Protein AF-A0AAW9E9W3-F1 (afdb_monomer_lite)

Foldseek 3Di:
DDCVPQVCLLVLCQVVLLVLVCVVVVPDDTDDDPDPDQDDDDPDDPVVRVVSSVSSVVCVVCCVVRSDDD

Radius of gyration: 12.1 Å; chains: 1; bounding box: 28×21×30 Å

Secondary structure (DSSP, 8-state):
---TT-TTHHHHHHHHHHHHHHHH-TT--------SS------S-HHHHHHHHHHHHHHHHTHHHHS---

Structure (mmCIF, N/CA/C/O backbone):
data_AF-A0AAW9E9W3-F1
#
_entry.id   AF-A0AAW9E9W3-F1
#
loop_
_atom_site.group_PDB
_atom_site.id
_atom_site.type_symbol
_atom_site.label_atom_id
_atom_site.label_alt_id
_atom_site.label_comp_id
_atom_site.label_asym_id
_atom_site.label_entity_id
_atom_site.label_seq_id
_atom_site.pdbx_PDB_ins_code
_atom_site.Cartn_x
_atom_site.Cartn_y
_atom_site.Cartn_z
_atom_site.occupancy
_atom_site.B_iso_or_equiv
_atom_site.auth_seq_id
_atom_site.auth_comp_id
_atom_site.auth_asym_id
_atom_site.auth_atom_id
_atom_site.pdbx_PDB_model_num
ATOM 1 N N . ARG A 1 1 ? 9.769 10.337 -4.655 1.00 60.22 1 ARG A N 1
ATOM 2 C CA . ARG A 1 1 ? 10.684 9.653 -5.607 1.00 60.22 1 ARG A CA 1
ATOM 3 C C . ARG A 1 1 ? 9.997 9.654 -6.967 1.00 60.22 1 ARG A C 1
ATOM 5 O O . ARG A 1 1 ? 8.815 9.343 -6.994 1.00 60.22 1 ARG A O 1
ATOM 12 N N . ASN A 1 2 ? 10.667 10.070 -8.047 1.00 63.66 2 ASN A N 1
ATOM 13 C CA . ASN A 1 2 ? 10.057 10.009 -9.377 1.00 63.66 2 ASN A CA 1
ATOM 14 C C . ASN A 1 2 ? 10.101 8.551 -9.864 1.00 63.66 2 ASN A C 1
ATOM 16 O O . ASN A 1 2 ? 11.185 7.980 -9.928 1.00 63.66 2 ASN A O 1
ATOM 20 N N . VAL A 1 3 ? 8.938 7.947 -10.114 1.00 67.75 3 VAL A N 1
ATOM 21 C CA . VAL A 1 3 ? 8.802 6.558 -10.607 1.00 67.75 3 VAL A CA 1
ATOM 22 C C . VAL A 1 3 ? 8.444 6.509 -12.096 1.00 67.75 3 VAL A C 1
ATOM 24 O O . VAL A 1 3 ? 8.256 5.431 -12.657 1.00 67.75 3 VAL A O 1
ATOM 27 N N . ASP A 1 4 ? 8.349 7.682 -12.726 1.00 63.50 4 ASP A N 1
ATOM 28 C CA . ASP A 1 4 ? 8.023 7.883 -14.134 1.00 63.50 4 ASP A CA 1
ATOM 29 C C . ASP A 1 4 ? 9.193 7.375 -14.996 1.00 63.50 4 ASP A C 1
ATOM 31 O O . ASP A 1 4 ? 10.203 8.056 -15.175 1.00 63.50 4 ASP A O 1
ATOM 35 N N . GLY A 1 5 ? 9.116 6.109 -15.412 1.00 65.75 5 GLY A N 1
ATOM 36 C CA . GLY A 1 5 ? 10.176 5.405 -16.146 1.00 65.75 5 GLY A CA 1
ATOM 37 C C . GLY A 1 5 ? 10.437 3.971 -15.676 1.00 65.75 5 GLY A C 1
ATOM 38 O O . GLY A 1 5 ? 11.064 3.202 -16.399 1.00 65.75 5 GLY A O 1
ATOM 39 N N . LEU A 1 6 ? 9.925 3.580 -14.505 1.00 73.31 6 LEU A N 1
ATOM 40 C CA . LEU A 1 6 ? 10.001 2.198 -14.033 1.00 73.31 6 LEU A CA 1
ATOM 41 C C . LEU A 1 6 ? 8.831 1.380 -14.597 1.00 73.31 6 LEU A C 1
ATOM 43 O O . LEU A 1 6 ? 7.668 1.592 -14.241 1.00 73.31 6 LEU A O 1
ATOM 47 N N . VAL A 1 7 ? 9.142 0.429 -15.481 1.00 77.50 7 VAL A N 1
ATOM 48 C CA . VAL A 1 7 ? 8.156 -0.508 -16.037 1.00 77.50 7 VAL A CA 1
ATOM 49 C C . VAL A 1 7 ? 7.544 -1.320 -14.894 1.00 77.50 7 VAL A C 1
ATOM 51 O O . VAL A 1 7 ? 8.261 -1.924 -14.105 1.00 77.50 7 VAL A O 1
ATOM 54 N N . GLY A 1 8 ? 6.215 -1.312 -14.775 1.00 80.69 8 GLY A N 1
ATOM 55 C CA . GLY A 1 8 ? 5.510 -2.062 -13.730 1.00 80.69 8 GLY A CA 1
ATOM 56 C C . GLY A 1 8 ? 5.564 -1.447 -12.323 1.00 80.69 8 GLY A C 1
ATOM 57 O O . GLY A 1 8 ? 5.062 -2.050 -11.374 1.00 80.69 8 GLY A O 1
ATOM 58 N N . ALA A 1 9 ? 6.133 -0.245 -12.146 1.00 81.81 9 ALA A N 1
ATOM 59 C CA . ALA A 1 9 ? 6.211 0.380 -10.820 1.00 81.81 9 ALA A CA 1
ATOM 60 C C . ALA A 1 9 ? 4.840 0.600 -10.184 1.00 81.81 9 ALA A C 1
ATOM 62 O O . ALA A 1 9 ? 4.703 0.499 -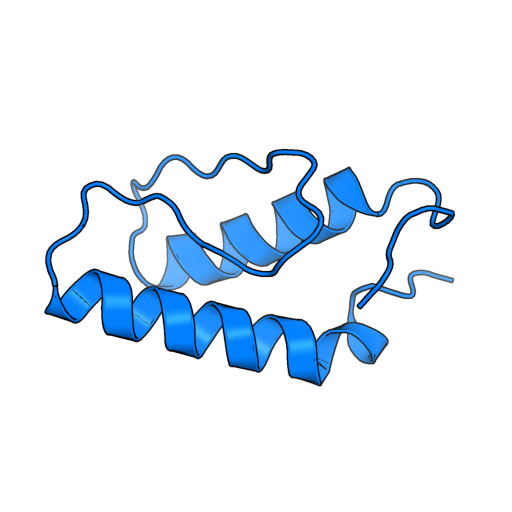8.968 1.00 81.81 9 ALA A O 1
ATOM 63 N N . ARG A 1 10 ? 3.808 0.871 -10.986 1.00 82.88 10 ARG A N 1
ATOM 64 C CA . ARG A 1 10 ? 2.447 1.042 -10.476 1.00 82.88 10 ARG A CA 1
ATOM 65 C C . ARG A 1 10 ? 1.949 -0.227 -9.784 1.00 82.88 10 ARG A C 1
ATOM 67 O O . ARG A 1 10 ? 1.365 -0.139 -8.706 1.00 82.88 10 ARG A O 1
ATOM 74 N N . GLU A 1 11 ? 2.164 -1.381 -10.400 1.00 86.50 11 GLU A N 1
ATOM 75 C CA . GLU A 1 11 ? 1.741 -2.687 -9.901 1.00 86.50 11 GLU A CA 1
ATOM 76 C C . GLU A 1 11 ? 2.524 -3.063 -8.641 1.00 86.50 11 GLU A C 1
ATOM 78 O O . GLU A 1 11 ? 1.928 -3.514 -7.664 1.00 86.50 11 GLU A O 1
ATOM 83 N N . ILE A 1 12 ? 3.832 -2.792 -8.630 1.00 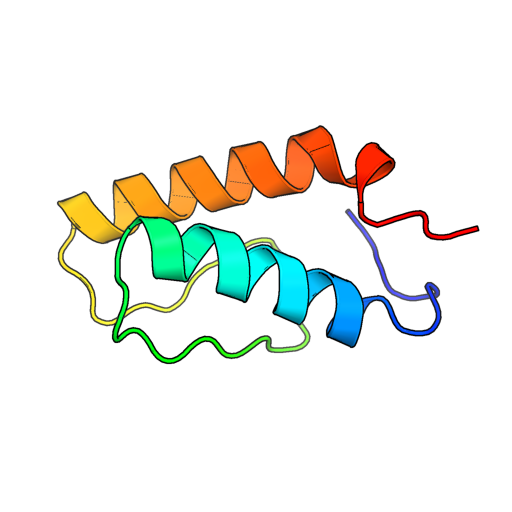87.31 12 ILE A N 1
ATOM 84 C CA . ILE A 1 12 ? 4.705 -3.033 -7.475 1.00 87.31 12 ILE A CA 1
ATOM 85 C C . ILE A 1 12 ? 4.284 -2.159 -6.282 1.00 87.31 12 ILE A C 1
ATOM 87 O O . ILE A 1 12 ? 4.086 -2.667 -5.179 1.00 87.31 12 ILE A O 1
ATOM 91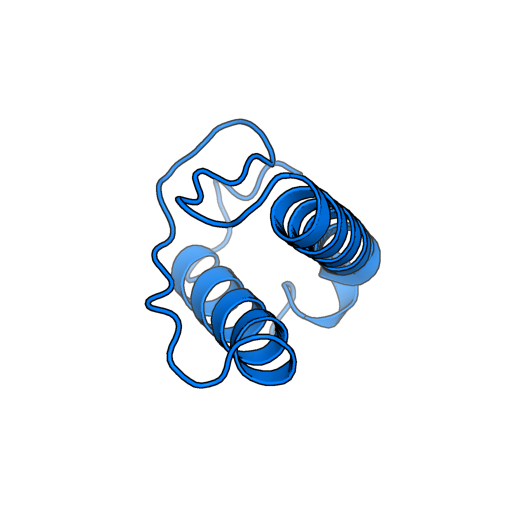 N N . ILE A 1 13 ? 4.070 -0.857 -6.507 1.00 86.94 13 ILE A N 1
ATOM 92 C CA . ILE A 1 13 ? 3.602 0.078 -5.472 1.00 86.94 13 ILE A CA 1
ATOM 93 C C . ILE A 1 13 ? 2.228 -0.338 -4.952 1.00 86.94 13 ILE A C 1
ATOM 95 O O . ILE A 1 13 ? 1.997 -0.307 -3.746 1.00 86.94 13 ILE A O 1
ATOM 99 N N . LEU A 1 14 ? 1.308 -0.732 -5.837 1.00 89.44 14 LEU A N 1
ATOM 100 C CA . LEU A 1 14 ? -0.015 -1.188 -5.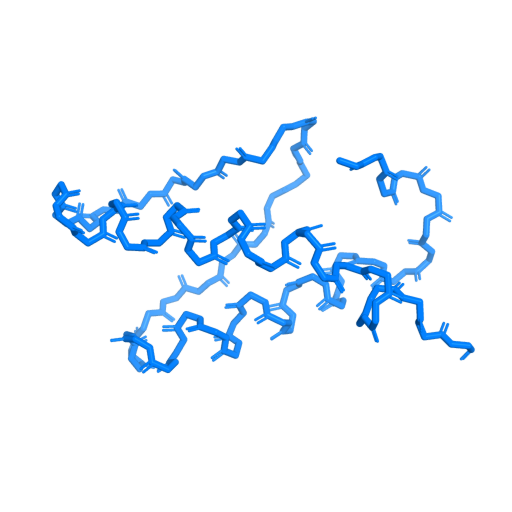425 1.00 89.44 14 LEU A CA 1
ATOM 101 C C . LEU A 1 14 ? 0.078 -2.440 -4.549 1.00 89.44 14 LEU A C 1
ATOM 103 O O . LEU A 1 14 ? -0.590 -2.491 -3.519 1.00 89.44 14 LEU A O 1
ATOM 107 N N . ALA A 1 15 ? 0.895 -3.423 -4.929 1.00 90.50 15 ALA A N 1
ATOM 108 C CA . ALA A 1 15 ? 1.064 -4.654 -4.165 1.00 90.50 15 ALA A CA 1
ATOM 109 C C . ALA A 1 15 ? 1.637 -4.384 -2.764 1.00 90.50 15 ALA A C 1
ATOM 111 O O . ALA A 1 15 ? 1.083 -4.864 -1.772 1.00 90.50 15 ALA A O 1
ATOM 112 N N . GLU A 1 16 ? 2.689 -3.568 -2.669 1.00 90.88 16 GLU A N 1
ATOM 113 C CA . GLU A 1 16 ? 3.325 -3.250 -1.387 1.00 90.88 16 GLU A CA 1
ATOM 114 C C . GLU A 1 16 ? 2.417 -2.393 -0.493 1.00 90.88 16 GLU A C 1
ATOM 116 O O . GLU A 1 16 ? 2.247 -2.694 0.692 1.00 90.88 16 GLU A O 1
ATOM 121 N N . LEU A 1 17 ? 1.751 -1.381 -1.061 1.00 90.25 17 LEU A N 1
ATOM 122 C CA . LEU A 1 17 ? 0.796 -0.556 -0.321 1.00 90.25 17 LEU A CA 1
ATOM 123 C C . LEU A 1 17 ? -0.380 -1.398 0.188 1.00 90.25 17 LEU A C 1
ATOM 125 O O . LEU A 1 17 ? -0.777 -1.257 1.341 1.00 90.25 17 LEU A O 1
ATOM 129 N N . THR A 1 18 ? -0.907 -2.305 -0.641 1.00 91.62 18 THR A N 1
ATOM 130 C CA . THR A 1 18 ? -2.001 -3.211 -0.254 1.00 91.62 18 THR A CA 1
ATOM 131 C C . THR A 1 18 ? -1.586 -4.091 0.918 1.00 91.62 18 THR A C 1
ATOM 133 O O . THR A 1 18 ? -2.280 -4.135 1.930 1.00 91.62 18 THR A O 1
ATOM 136 N N . LYS A 1 19 ? -0.407 -4.716 0.831 1.00 91.88 19 LYS A N 1
ATOM 137 C CA . LYS A 1 19 ? 0.140 -5.567 1.892 1.00 91.88 19 LYS A CA 1
ATOM 138 C C . LYS A 1 19 ? 0.247 -4.828 3.228 1.00 91.88 19 LYS A C 1
ATOM 140 O O . LYS A 1 19 ? -0.206 -5.350 4.244 1.00 91.88 19 LYS A O 1
ATOM 145 N N . ARG A 1 20 ? 0.827 -3.623 3.243 1.00 91.62 20 ARG A N 1
ATOM 146 C CA . ARG A 1 20 ? 1.021 -2.848 4.483 1.00 91.62 20 ARG A CA 1
ATOM 147 C C . ARG A 1 20 ? -0.282 -2.278 5.032 1.00 91.62 20 ARG A C 1
ATOM 149 O O . ARG A 1 20 ? -0.484 -2.286 6.242 1.00 91.62 20 ARG A O 1
ATOM 156 N N . VAL A 1 21 ? -1.185 -1.816 4.166 1.00 91.81 21 VAL A N 1
ATOM 157 C CA . VAL A 1 21 ? -2.498 -1.324 4.601 1.00 91.81 21 VAL A CA 1
ATOM 158 C C . VAL A 1 21 ? -3.317 -2.458 5.208 1.00 91.81 21 VAL A C 1
ATOM 160 O O . VAL A 1 21 ? -3.851 -2.270 6.294 1.00 91.81 21 VAL A O 1
ATOM 163 N N . HIS A 1 22 ? -3.362 -3.642 4.591 1.00 93.69 22 HIS A N 1
ATOM 164 C CA . HIS A 1 22 ? -4.122 -4.788 5.112 1.00 93.69 22 HIS A CA 1
ATOM 165 C C . HIS A 1 22 ? -3.585 -5.345 6.432 1.00 93.69 22 HIS A C 1
ATOM 167 O O . HIS A 1 22 ? -4.353 -5.912 7.203 1.00 93.69 22 HIS A O 1
ATOM 173 N N . GLN A 1 23 ? -2.304 -5.131 6.750 1.00 91.69 23 GLN A N 1
ATOM 174 C CA . GLN A 1 23 ? -1.773 -5.437 8.084 1.00 91.69 23 GLN A CA 1
ATOM 175 C C . GLN A 1 23 ? -2.383 -4.563 9.191 1.00 91.69 23 GLN A C 1
ATOM 177 O O . GLN A 1 23 ? -2.430 -4.992 10.342 1.00 91.69 23 GLN A O 1
ATOM 182 N N . ILE A 1 24 ? -2.842 -3.353 8.858 1.00 89.62 24 ILE A N 1
ATOM 183 C CA . ILE A 1 24 ? -3.450 -2.406 9.807 1.00 89.62 24 ILE A CA 1
ATOM 184 C C . ILE A 1 24 ? -4.984 -2.442 9.701 1.00 89.62 24 ILE A C 1
ATOM 186 O O . ILE A 1 24 ? -5.681 -2.394 10.713 1.00 89.62 24 ILE A O 1
ATOM 190 N N . PHE A 1 25 ? -5.504 -2.546 8.478 1.00 89.00 25 PHE A N 1
ATOM 191 C CA . PHE A 1 25 ? -6.918 -2.506 8.117 1.00 89.00 25 PHE A CA 1
ATOM 192 C C . PHE A 1 25 ? -7.224 -3.632 7.114 1.00 89.00 25 PHE A C 1
ATOM 194 O O . PHE A 1 25 ? -7.174 -3.396 5.904 1.00 89.00 25 PHE A O 1
ATOM 201 N N . PRO A 1 26 ? -7.529 -4.855 7.586 1.00 89.94 26 PRO A N 1
ATOM 202 C CA . PRO A 1 26 ? -7.693 -6.039 6.733 1.00 89.94 26 PRO A CA 1
ATOM 203 C C . PRO A 1 26 ? -8.737 -5.879 5.623 1.00 89.94 26 PRO A C 1
ATOM 205 O O . PRO A 1 26 ? -8.568 -6.420 4.536 1.00 89.94 26 PRO A O 1
ATOM 208 N N . ASP A 1 27 ? -9.783 -5.094 5.885 1.00 90.00 27 ASP A N 1
ATOM 209 C CA . ASP A 1 27 ? -10.926 -4.916 4.984 1.00 90.00 27 ASP A CA 1
ATOM 210 C C . ASP A 1 27 ? -10.827 -3.652 4.107 1.00 90.00 27 ASP A C 1
ATOM 212 O O . ASP A 1 27 ? -11.786 -3.284 3.429 1.00 90.00 27 ASP A O 1
ATOM 216 N N . ALA A 1 28 ? -9.694 -2.941 4.126 1.00 88.38 28 ALA A N 1
ATOM 217 C CA . ALA A 1 28 ? -9.547 -1.690 3.385 1.00 88.38 28 ALA A CA 1
ATOM 218 C C . ALA A 1 28 ? -9.415 -1.913 1.868 1.00 88.38 28 ALA A C 1
ATOM 220 O O . ALA A 1 28 ? -8.635 -2.746 1.404 1.00 88.38 28 ALA A O 1
ATOM 221 N N . GLU A 1 29 ? -10.107 -1.101 1.067 1.00 87.44 29 GLU A N 1
ATOM 222 C CA . GLU A 1 29 ? -9.875 -1.040 -0.378 1.00 87.44 29 GLU A CA 1
ATOM 223 C C . GLU A 1 29 ? -8.702 -0.094 -0.683 1.00 87.44 29 GLU A C 1
ATOM 225 O O . GLU A 1 29 ? -8.730 1.089 -0.341 1.00 87.44 29 GLU A O 1
ATOM 230 N N . VAL A 1 30 ? -7.669 -0.600 -1.362 1.00 88.06 30 VAL A N 1
ATOM 231 C CA . VAL A 1 30 ? -6.460 0.169 -1.693 1.00 88.06 30 VAL A CA 1
ATOM 232 C C . VAL A 1 30 ? -6.414 0.466 -3.185 1.00 88.06 30 VAL A C 1
ATOM 234 O O . VAL A 1 30 ? -6.504 -0.430 -4.024 1.00 88.06 30 VAL A O 1
ATOM 237 N N . ARG A 1 31 ? -6.251 1.746 -3.539 1.00 82.69 31 ARG A N 1
ATOM 238 C CA . ARG A 1 31 ? -6.168 2.199 -4.935 1.00 82.69 31 ARG A CA 1
ATOM 239 C C . ARG A 1 31 ? -5.015 3.178 -5.098 1.00 82.69 31 ARG A C 1
ATOM 241 O O . ARG A 1 31 ? -4.905 4.143 -4.349 1.00 82.69 31 ARG A O 1
ATOM 248 N N . VAL A 1 32 ? -4.197 2.970 -6.128 1.00 78.94 32 VAL A N 1
ATOM 249 C CA . VAL A 1 32 ? -3.120 3.895 -6.508 1.00 78.94 32 VAL A CA 1
ATOM 250 C C . VAL A 1 32 ? -3.576 4.803 -7.649 1.00 78.94 32 VAL A C 1
ATOM 252 O O . VAL A 1 32 ? -4.105 4.333 -8.663 1.00 78.94 32 VAL A O 1
ATOM 255 N N . LYS A 1 33 ? -3.369 6.114 -7.491 1.00 74.25 33 LYS A N 1
ATOM 256 C CA . LYS A 1 33 ? -3.551 7.113 -8.553 1.00 74.25 33 LYS A CA 1
ATOM 257 C C . LYS A 1 33 ? -2.179 7.602 -9.024 1.00 74.25 33 LYS A C 1
ATOM 259 O O . LYS A 1 33 ? -1.286 7.718 -8.187 1.00 74.25 33 LYS A O 1
ATOM 264 N N . PRO A 1 34 ? -1.999 7.925 -10.318 1.00 65.12 34 PRO A N 1
ATOM 265 C CA . PRO A 1 34 ? -0.809 8.638 -10.767 1.00 65.12 34 PRO A CA 1
ATOM 266 C C . PRO A 1 34 ? -0.760 9.981 -10.033 1.00 65.12 34 PRO A C 1
ATOM 268 O O . PRO A 1 34 ? -1.652 10.811 -10.203 1.00 65.12 34 PRO A O 1
ATOM 271 N N . MET A 1 35 ? 0.221 10.177 -9.157 1.00 58.19 35 MET A N 1
ATOM 272 C CA . MET A 1 35 ? 0.376 11.416 -8.396 1.00 58.19 35 MET A CA 1
ATOM 273 C C . MET A 1 35 ? 1.847 11.818 -8.363 1.00 58.19 35 MET A C 1
ATOM 275 O O . MET A 1 35 ? 2.727 10.972 -8.243 1.00 58.19 35 MET A O 1
ATOM 279 N N . GLN A 1 36 ? 2.104 13.125 -8.459 1.00 57.91 36 GLN A N 1
ATOM 280 C CA . GLN A 1 36 ? 3.458 13.690 -8.398 1.00 57.91 36 GLN A CA 1
ATOM 281 C C . GLN A 1 36 ? 4.020 13.782 -6.968 1.00 57.91 36 GLN A C 1
ATOM 283 O O . GLN A 1 36 ? 5.207 14.046 -6.794 1.00 57.91 36 GLN A O 1
ATOM 288 N N . ALA A 1 37 ? 3.186 13.560 -5.947 1.00 65.12 37 ALA A N 1
ATOM 289 C CA . ALA A 1 37 ? 3.549 13.666 -4.538 1.00 65.12 37 ALA A CA 1
ATOM 290 C C . ALA A 1 37 ? 3.021 12.473 -3.726 1.00 65.12 37 ALA A C 1
ATOM 292 O O . ALA A 1 37 ? 1.964 11.921 -4.038 1.00 65.12 37 ALA A O 1
ATOM 293 N N . ASN A 1 38 ? 3.747 12.114 -2.662 1.00 66.75 38 ASN A N 1
ATOM 294 C CA . ASN A 1 38 ? 3.342 11.091 -1.699 1.00 66.75 38 ASN A CA 1
ATOM 295 C C . ASN A 1 38 ? 2.177 11.637 -0.861 1.00 66.75 38 ASN A C 1
ATOM 297 O O . ASN A 1 38 ? 2.384 12.475 0.013 1.00 66.75 38 ASN A O 1
ATOM 301 N N . GLY A 1 39 ? 0.951 11.201 -1.146 1.00 69.44 39 GLY A N 1
ATOM 302 C CA . GLY A 1 39 ? -0.228 11.641 -0.408 1.00 69.44 39 GLY A CA 1
ATOM 303 C C . GLY A 1 39 ? -1.320 10.584 -0.408 1.00 69.44 39 GLY A C 1
ATOM 304 O O . GLY A 1 39 ? -1.609 9.977 -1.439 1.00 69.44 39 GLY A O 1
ATOM 305 N N . LEU A 1 40 ? -1.934 10.377 0.755 1.00 76.75 40 LEU A N 1
ATOM 306 C CA . LEU A 1 40 ? -3.068 9.476 0.928 1.00 76.75 40 LEU A CA 1
ATOM 307 C C . LEU A 1 40 ? -4.369 10.269 1.012 1.00 76.75 40 LEU A C 1
ATOM 309 O O . LEU A 1 40 ? -4.505 11.190 1.818 1.00 76.75 40 LEU A O 1
ATOM 313 N N . ASN A 1 41 ? -5.346 9.861 0.206 1.00 80.25 41 ASN A N 1
ATOM 314 C CA . ASN A 1 41 ? -6.741 10.231 0.406 1.00 80.25 41 ASN A CA 1
ATOM 315 C C . ASN A 1 41 ? -7.423 9.060 1.118 1.00 80.25 41 ASN A C 1
ATOM 317 O O . ASN A 1 41 ? -7.541 7.990 0.525 1.00 80.25 41 ASN A O 1
ATOM 321 N N . SER A 1 42 ? -7.849 9.256 2.366 1.00 80.44 42 SER A N 1
ATOM 322 C CA . SER A 1 42 ? -8.577 8.252 3.150 1.00 80.44 42 SER A CA 1
ATOM 323 C C . SER A 1 42 ? -9.798 8.872 3.820 1.00 80.44 42 SER A C 1
ATOM 325 O O . SER A 1 42 ? -9.748 10.021 4.257 1.00 80.44 42 SER A O 1
ATOM 327 N N . ASP A 1 43 ? -10.853 8.085 3.970 1.00 83.81 43 ASP A N 1
ATOM 328 C CA . ASP A 1 43 ? -12.021 8.352 4.819 1.00 83.81 43 ASP A CA 1
ATOM 329 C C . ASP A 1 43 ? -11.784 7.990 6.303 1.00 83.81 43 ASP A C 1
ATOM 331 O O . ASP A 1 43 ? -12.642 8.224 7.153 1.00 83.81 43 ASP A O 1
ATOM 335 N N . ALA A 1 44 ? -10.601 7.457 6.621 1.00 84.69 44 ALA A N 1
ATOM 336 C CA . ALA A 1 44 ? -10.186 7.087 7.968 1.00 84.69 44 ALA A CA 1
ATOM 337 C C . ALA A 1 44 ? -10.150 8.271 8.959 1.00 84.69 44 ALA A C 1
ATOM 339 O O . ALA A 1 44 ? -9.971 9.437 8.590 1.00 84.69 44 ALA A O 1
ATOM 340 N N . SER A 1 45 ? -10.259 7.948 10.253 1.00 90.75 45 SER A N 1
ATOM 341 C CA . SER A 1 45 ? -10.171 8.924 11.345 1.00 90.75 45 SER A CA 1
ATOM 342 C C . SER A 1 45 ? -8.836 9.684 11.329 1.00 90.75 45 SER A C 1
ATOM 344 O O . SER A 1 45 ? -7.844 9.217 10.768 1.00 90.75 45 SER A O 1
ATOM 346 N N . LYS A 1 46 ? -8.759 10.850 11.992 1.00 89.94 46 LYS A N 1
ATOM 347 C CA . LYS A 1 46 ? -7.510 11.637 12.055 1.00 89.94 46 LYS A CA 1
ATOM 348 C C . LYS A 1 46 ? -6.321 10.798 12.548 1.00 89.94 46 LYS A C 1
ATOM 350 O O . LYS A 1 46 ? -5.256 10.864 11.939 1.00 89.94 46 LYS A O 1
ATOM 355 N N . SER A 1 47 ? -6.518 10.010 13.605 1.00 89.25 47 SER A N 1
ATOM 356 C CA . SER A 1 47 ? -5.487 9.132 14.170 1.00 89.25 47 SER A CA 1
ATOM 357 C C . SER A 1 47 ? -5.078 8.013 13.218 1.00 89.25 47 SER A C 1
ATOM 359 O O . SER A 1 47 ? -3.907 7.655 13.149 1.00 89.25 47 SER A O 1
ATOM 361 N N . ASP A 1 48 ? -6.022 7.461 12.460 1.00 90.12 48 ASP A N 1
ATOM 362 C CA . ASP A 1 48 ? -5.722 6.396 11.504 1.00 90.12 48 ASP A CA 1
ATOM 363 C C . ASP A 1 48 ? -5.017 6.940 10.265 1.00 90.12 48 ASP A C 1
ATOM 365 O O . ASP A 1 48 ? -4.076 6.328 9.767 1.00 90.12 48 ASP A O 1
ATOM 369 N N . ARG A 1 49 ? -5.375 8.150 9.833 1.00 89.25 49 ARG A N 1
ATOM 370 C CA . ARG A 1 49 ? -4.669 8.862 8.769 1.00 89.25 49 ARG A CA 1
ATOM 371 C C . ARG A 1 49 ? -3.217 9.166 9.145 1.00 89.25 49 ARG A C 1
ATOM 373 O O . ARG A 1 49 ? -2.343 9.060 8.294 1.00 89.25 49 ARG A O 1
ATOM 380 N N . GLU A 1 50 ? -2.939 9.516 10.401 1.00 90.50 50 GLU A N 1
ATOM 381 C CA . GLU A 1 50 ? -1.561 9.694 10.890 1.00 90.50 50 GLU A CA 1
ATOM 382 C C . GLU A 1 50 ? -0.764 8.383 10.841 1.00 90.50 50 GLU A C 1
ATOM 384 O O . GLU A 1 50 ? 0.360 8.381 10.341 1.00 90.50 50 GLU A O 1
ATOM 389 N N . LYS A 1 51 ? -1.358 7.255 11.262 1.00 90.12 51 LYS A N 1
ATOM 390 C CA . LYS A 1 51 ? -0.727 5.928 11.122 1.00 90.12 51 LYS A CA 1
ATOM 391 C C . LYS A 1 51 ? -0.443 5.585 9.659 1.00 90.12 51 LYS A C 1
ATOM 393 O O . LYS A 1 51 ? 0.644 5.110 9.345 1.00 90.12 51 LYS A O 1
ATOM 398 N N . LEU A 1 52 ? -1.403 5.842 8.768 1.00 90.00 52 LEU A N 1
ATOM 399 C CA . LEU A 1 52 ? -1.264 5.568 7.339 1.00 90.00 52 LEU A CA 1
ATOM 400 C C . LEU A 1 52 ? -0.182 6.438 6.686 1.00 90.00 52 LEU A C 1
ATOM 402 O O . LEU A 1 52 ? 0.599 5.922 5.895 1.00 90.00 52 LEU A O 1
ATOM 406 N N . ASN A 1 53 ? -0.095 7.726 7.035 1.00 88.94 53 ASN A N 1
ATOM 407 C CA . ASN A 1 53 ? 0.959 8.610 6.528 1.00 88.94 53 ASN A CA 1
ATOM 408 C C . ASN A 1 53 ? 2.345 8.169 7.001 1.00 88.94 53 ASN A C 1
ATOM 410 O O . ASN A 1 53 ? 3.258 8.099 6.188 1.00 88.94 53 ASN A O 1
ATOM 414 N N . ARG A 1 54 ? 2.487 7.802 8.280 1.00 91.06 54 ARG A N 1
ATOM 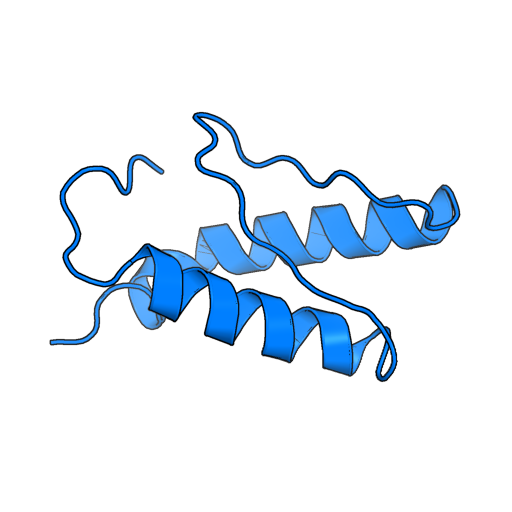415 C CA . ARG A 1 54 ? 3.754 7.283 8.805 1.00 91.06 54 ARG A CA 1
ATOM 416 C C . ARG A 1 54 ? 4.172 5.990 8.103 1.00 91.06 54 ARG A C 1
ATOM 418 O O . ARG A 1 54 ? 5.310 5.868 7.671 1.00 91.06 54 ARG A O 1
ATOM 425 N N . MET A 1 55 ? 3.234 5.059 7.924 1.00 91.38 55 MET A N 1
ATOM 426 C CA . MET A 1 55 ? 3.479 3.825 7.174 1.00 91.38 55 MET A CA 1
ATOM 427 C C . MET A 1 55 ? 3.885 4.114 5.720 1.00 91.38 55 MET A C 1
ATOM 429 O O . MET A 1 55 ? 4.789 3.465 5.198 1.00 91.38 55 MET A O 1
ATOM 433 N N . LEU A 1 56 ? 3.246 5.094 5.069 1.00 88.56 56 LEU A N 1
ATOM 434 C CA . LEU A 1 56 ? 3.570 5.500 3.701 1.00 88.56 56 LEU A CA 1
ATOM 435 C C . LEU A 1 56 ? 4.982 6.093 3.600 1.00 88.56 56 LEU A C 1
ATOM 437 O O . LEU A 1 56 ? 5.699 5.792 2.648 1.00 88.56 56 LEU A O 1
ATOM 441 N N . GLU A 1 57 ? 5.377 6.928 4.561 1.00 88.94 57 GLU A N 1
ATOM 442 C CA . GLU A 1 57 ? 6.731 7.483 4.646 1.00 88.94 57 GLU A CA 1
ATOM 443 C C . GLU A 1 57 ? 7.767 6.362 4.789 1.00 88.94 57 GLU A C 1
ATOM 445 O O . GLU A 1 57 ? 8.637 6.242 3.926 1.00 88.94 57 GLU A O 1
ATOM 450 N N . GLU A 1 58 ? 7.595 5.471 5.771 1.00 89.44 58 GLU A N 1
ATOM 451 C CA . GLU A 1 58 ? 8.461 4.301 5.996 1.00 89.44 58 GLU A CA 1
ATOM 452 C C . GLU A 1 58 ? 8.529 3.398 4.743 1.00 89.44 58 GLU A C 1
ATOM 454 O O . GLU A 1 58 ? 9.589 2.915 4.347 1.00 89.44 58 GLU A O 1
ATOM 459 N N . MET A 1 59 ? 7.404 3.208 4.041 1.00 87.69 59 MET A N 1
ATOM 460 C CA . MET A 1 59 ? 7.359 2.457 2.781 1.00 87.69 59 MET A CA 1
ATOM 461 C C . MET A 1 59 ? 8.231 3.081 1.695 1.00 87.69 59 MET A C 1
ATOM 463 O O . MET A 1 59 ? 8.955 2.364 1.000 1.00 87.69 59 MET A O 1
ATOM 467 N N . PHE A 1 60 ? 8.176 4.401 1.534 1.00 85.06 60 PHE A N 1
ATOM 468 C CA . PHE A 1 60 ? 8.948 5.087 0.506 1.00 85.06 60 PHE A CA 1
ATOM 469 C C . PHE A 1 60 ? 10.405 5.340 0.887 1.00 85.06 60 PHE A C 1
ATOM 471 O O . PHE A 1 60 ? 11.204 5.524 -0.035 1.00 85.06 60 PHE A O 1
ATOM 478 N N . GLU A 1 61 ? 10.774 5.317 2.168 1.00 88.50 61 GLU A N 1
ATOM 479 C CA . GLU A 1 61 ? 12.174 5.276 2.615 1.00 88.50 61 GLU A CA 1
ATOM 480 C C . GLU A 1 61 ? 12.850 3.993 2.106 1.00 88.50 61 GLU A C 1
ATOM 482 O O . GLU A 1 61 ? 13.843 4.060 1.366 1.00 88.50 61 GLU A O 1
ATOM 487 N N . ASP A 1 62 ? 12.198 2.847 2.317 1.00 87.06 62 ASP A N 1
ATOM 488 C CA . ASP A 1 62 ? 12.688 1.521 1.920 1.00 87.06 62 ASP A CA 1
ATOM 489 C C . ASP A 1 62 ? 12.439 1.163 0.447 1.00 87.06 62 ASP A C 1
ATOM 491 O O . ASP A 1 62 ? 12.702 0.034 0.031 1.00 87.06 62 ASP A O 1
ATOM 495 N N . ALA A 1 63 ? 11.965 2.103 -0.383 1.00 84.19 63 ALA A N 1
ATOM 496 C CA . ALA A 1 63 ? 11.596 1.805 -1.773 1.00 84.19 63 ALA A CA 1
ATOM 497 C C . ALA A 1 63 ? 12.719 1.151 -2.584 1.00 84.19 63 ALA A C 1
ATOM 499 O O . ALA A 1 63 ? 12.439 0.342 -3.454 1.00 84.19 63 ALA A O 1
ATOM 500 N N . ASN A 1 64 ? 13.991 1.403 -2.279 1.00 82.94 64 ASN A N 1
ATOM 501 C CA . ASN A 1 64 ? 15.088 0.746 -2.992 1.00 82.94 64 ASN A CA 1
ATOM 502 C C . ASN A 1 64 ? 15.118 -0.788 -2.810 1.00 82.94 64 ASN A C 1
ATOM 504 O O . ASN A 1 64 ? 15.676 -1.473 -3.656 1.00 82.94 64 ASN A O 1
ATOM 508 N N . MET A 1 65 ? 14.540 -1.326 -1.728 1.00 84.06 65 MET A N 1
ATOM 509 C CA . MET A 1 65 ? 14.511 -2.770 -1.451 1.00 84.06 65 MET A CA 1
ATOM 510 C C . MET A 1 65 ? 13.372 -3.509 -2.161 1.00 84.06 65 MET A C 1
ATOM 512 O O . MET A 1 65 ? 13.476 -4.714 -2.360 1.00 84.06 65 MET A O 1
ATOM 516 N N . TRP A 1 66 ? 12.283 -2.817 -2.505 1.00 84.69 66 TRP A N 1
ATOM 517 C CA . TRP A 1 66 ? 11.073 -3.449 -3.051 1.00 84.69 66 TRP A CA 1
ATOM 518 C C . TRP A 1 66 ? 10.618 -2.875 -4.400 1.00 84.69 66 TRP A C 1
ATOM 520 O O . TRP A 1 66 ? 9.858 -3.524 -5.109 1.00 84.69 66 TRP A O 1
ATOM 530 N N . LEU A 1 67 ? 11.083 -1.679 -4.778 1.00 79.00 67 LEU A N 1
ATOM 531 C CA . LEU A 1 67 ? 10.769 -1.015 -6.051 1.00 79.00 67 LEU A CA 1
ATOM 532 C C . LEU A 1 67 ? 11.768 -1.364 -7.167 1.00 79.00 67 LEU A C 1
ATOM 534 O O . LEU A 1 67 ? 11.505 -1.074 -8.331 1.00 79.00 67 LEU A O 1
ATOM 538 N N . VAL A 1 68 ? 12.897 -1.988 -6.826 1.00 69.94 68 VAL A N 1
ATOM 539 C CA . VAL A 1 68 ? 13.871 -2.532 -7.779 1.00 69.94 68 VAL A CA 1
ATOM 540 C C . VAL A 1 68 ? 13.690 -4.048 -7.778 1.00 69.94 68 VAL A C 1
ATOM 542 O O . VAL A 1 68 ? 14.343 -4.758 -7.022 1.00 69.94 68 VAL A O 1
ATOM 545 N N . ASN A 1 69 ? 12.726 -4.535 -8.554 1.00 54.28 69 ASN A N 1
ATOM 546 C CA . ASN A 1 69 ? 12.779 -5.925 -8.995 1.00 54.28 69 ASN A CA 1
ATOM 547 C C . ASN A 1 69 ? 13.734 -5.955 -10.191 1.00 54.28 69 ASN A C 1
ATOM 549 O O . ASN A 1 69 ? 13.510 -5.216 -11.151 1.00 54.28 69 ASN A O 1
ATOM 553 N N . ASP A 1 70 ? 14.805 -6.735 -10.059 1.00 46.38 70 ASP A N 1
ATOM 554 C CA . ASP A 1 70 ? 15.745 -7.084 -11.133 1.00 46.38 70 ASP A CA 1
ATOM 555 C C . ASP A 1 70 ? 15.011 -7.746 -12.317 1.00 46.38 70 ASP A C 1
ATOM 557 O O . ASP A 1 70 ? 14.083 -8.555 -12.058 1.00 46.38 70 ASP A O 1
#

InterPro domains:
  IPR010391 DNA damage-inducible protein DinI-like [PF06183] (8-67)
  IPR010391 DNA damage-indu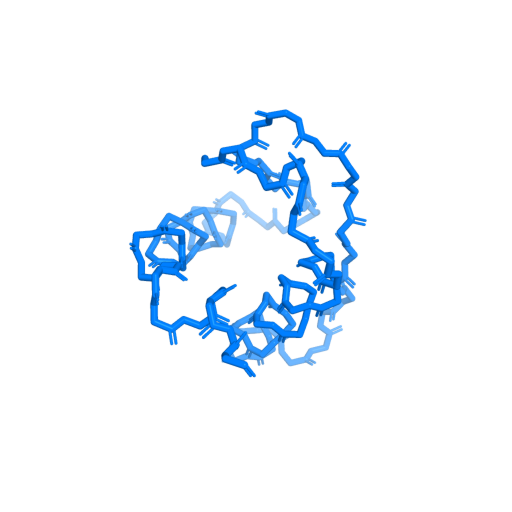cible protein DinI-like [PTHR36572] (8-69)
  IPR036687 DinI-like superfamily [G3DSA:3.30.910.10] (4-70)
  IPR036687 DinI-like superfamily [SSF54857] (8-69)

Organism: Klebsiella aerogenes (NCBI:txid548)

Sequence (70 aa):
RNVDGLVGAREIILAELTKRVHQIFPDAEVRVKPMQANGLNSDASKSDREKLNRMLEEMFEDANMWLVND

pLDDT: mean 81.86, std 10.98, range [46.38, 93.69]